Protein AF-A0A9E5G3D3-F1 (afdb_monomer_lite)

Sequence (77 aa):
MRTIAIKMLFGDTAKFYGILLGLSFATLLIAQQASIFVGLMSRTYALIEETPQADLWVTDPTMQFVDDTKPMQVTAL

Foldseek 3Di:
DVVVVVCVLCVPVVVNVVVVVVVVVVVVVVVVVVVVVVVVVCVVCVVVVVCVVDPDDDDDPPDDDPPP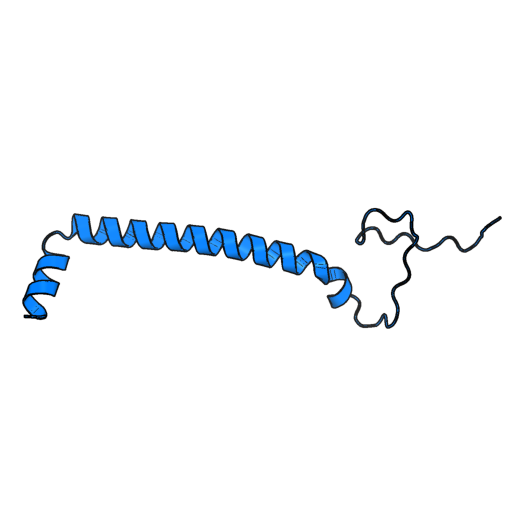PDDDDPDDD

pLDDT: mean 83.35, std 11.32, range [40.22, 97.69]

Structure (mmCIF, N/CA/C/O backbone):
data_AF-A0A9E5G3D3-F1
#
_entry.id   AF-A0A9E5G3D3-F1
#
loop_
_atom_site.group_PDB
_atom_site.id
_atom_site.type_symbol
_atom_site.label_atom_id
_atom_site.label_alt_id
_atom_site.label_comp_id
_atom_site.label_asym_id
_atom_site.label_entity_id
_atom_site.label_seq_id
_atom_site.pdbx_PDB_ins_code
_atom_site.Cartn_x
_atom_site.Cartn_y
_atom_site.Cartn_z
_atom_site.occupancy
_atom_site.B_iso_or_equiv
_atom_site.auth_seq_id
_atom_site.auth_comp_id
_atom_site.auth_asym_id
_atom_site.auth_atom_id
_atom_site.pdbx_PDB_model_num
ATOM 1 N N . MET A 1 1 ? -24.899 -11.948 30.528 1.00 65.56 1 MET A N 1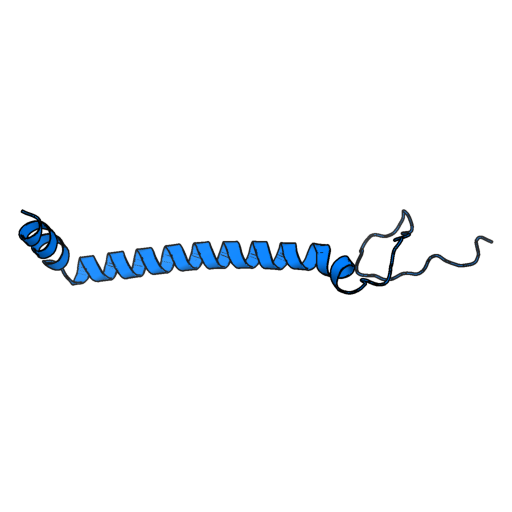
ATOM 2 C CA . MET A 1 1 ? -23.659 -11.131 30.565 1.00 65.56 1 MET A CA 1
ATOM 3 C C . MET A 1 1 ? -23.342 -10.447 29.230 1.00 65.56 1 MET A C 1
ATOM 5 O O . MET A 1 1 ? -23.260 -9.228 29.231 1.00 65.56 1 MET A O 1
ATOM 9 N N . ARG A 1 2 ? -23.246 -11.152 28.086 1.00 72.19 2 ARG A N 1
ATOM 10 C CA . ARG A 1 2 ? -22.914 -10.551 26.766 1.00 72.19 2 ARG A CA 1
ATOM 11 C C . ARG A 1 2 ? -23.831 -9.395 26.321 1.00 72.19 2 ARG A C 1
ATOM 13 O O . ARG A 1 2 ? -23.364 -8.395 25.797 1.00 72.19 2 ARG A O 1
ATOM 20 N N . THR A 1 3 ? -25.131 -9.506 26.577 1.00 78.00 3 THR A N 1
ATOM 21 C CA . THR A 1 3 ? -26.138 -8.478 26.260 1.00 78.00 3 THR A CA 1
ATOM 22 C C . THR A 1 3 ? -25.971 -7.182 27.054 1.00 78.00 3 THR A C 1
ATOM 24 O O . THR A 1 3 ? -26.302 -6.116 26.548 1.00 78.00 3 THR A O 1
ATOM 27 N N . ILE A 1 4 ? -25.428 -7.256 28.271 1.00 81.38 4 ILE A N 1
ATOM 28 C CA . ILE A 1 4 ? -25.194 -6.088 29.133 1.00 81.38 4 ILE A CA 1
ATOM 29 C C . ILE A 1 4 ? -23.965 -5.318 28.633 1.00 81.38 4 ILE A C 1
ATOM 31 O O . ILE A 1 4 ? -24.014 -4.099 28.528 1.00 81.38 4 ILE A O 1
ATOM 35 N N . ALA A 1 5 ? -22.908 -6.033 28.231 1.00 79.62 5 ALA A N 1
ATOM 36 C CA . ALA A 1 5 ? -21.709 -5.438 27.641 1.00 79.62 5 ALA A CA 1
ATOM 37 C C . ALA A 1 5 ? -22.011 -4.701 26.325 1.00 79.62 5 ALA A C 1
ATOM 39 O O . ALA A 1 5 ? -21.553 -3.581 26.127 1.00 79.62 5 ALA A O 1
ATOM 40 N N . ILE A 1 6 ? -22.846 -5.287 25.458 1.00 78.81 6 ILE A N 1
ATOM 41 C CA . ILE A 1 6 ? -23.294 -4.633 24.218 1.00 78.81 6 ILE A CA 1
ATOM 42 C C . ILE A 1 6 ? -24.108 -3.368 24.538 1.00 78.81 6 ILE A C 1
ATOM 44 O O . ILE A 1 6 ? -23.882 -2.325 23.933 1.00 78.81 6 ILE A O 1
ATOM 48 N N . LYS A 1 7 ? -25.002 -3.416 25.534 1.00 77.31 7 LYS A N 1
ATOM 49 C CA . LYS A 1 7 ? -25.755 -2.234 25.986 1.00 77.31 7 LYS A CA 1
ATOM 50 C C . LYS A 1 7 ? -24.868 -1.141 26.590 1.00 77.31 7 LYS A C 1
ATOM 52 O O . LYS A 1 7 ? -25.177 0.027 26.411 1.00 77.31 7 LYS A O 1
ATOM 57 N N . MET A 1 8 ? -23.785 -1.500 27.280 1.00 76.94 8 MET A N 1
ATOM 58 C CA . MET A 1 8 ? -22.791 -0.535 27.766 1.00 76.94 8 MET A CA 1
ATOM 59 C C . MET A 1 8 ? -21.973 0.076 26.625 1.00 76.94 8 MET A C 1
ATOM 61 O O . MET A 1 8 ? -21.677 1.264 26.669 1.00 76.94 8 MET A O 1
ATOM 65 N N . LEU A 1 9 ? -21.650 -0.705 25.590 1.00 76.56 9 LEU A N 1
ATOM 66 C CA . LEU A 1 9 ? -20.907 -0.229 24.422 1.00 76.56 9 LEU A CA 1
ATOM 67 C C . LEU A 1 9 ? -21.712 0.784 23.592 1.00 76.56 9 LEU A C 1
ATOM 69 O O . LEU A 1 9 ? -21.166 1.798 23.173 1.00 76.56 9 LEU A O 1
ATOM 73 N N . PHE A 1 10 ? -23.009 0.529 23.394 1.00 77.06 10 PHE A N 1
ATOM 74 C CA . PHE A 1 10 ? -23.932 1.431 22.688 1.00 77.06 10 PHE A CA 1
ATOM 75 C C . PHE A 1 10 ? -24.639 2.444 23.603 1.00 77.06 10 PHE A C 1
ATOM 77 O O . PHE A 1 10 ? -25.449 3.230 23.122 1.00 77.06 10 PHE A O 1
ATOM 84 N N . GLY A 1 11 ? -24.372 2.420 24.912 1.00 77.06 11 GLY A N 1
ATOM 85 C CA . GLY A 1 11 ? -25.018 3.307 25.885 1.00 77.06 11 GLY A CA 1
ATOM 86 C C . GLY A 1 11 ? -24.628 4.777 25.712 1.00 77.06 11 GLY A C 1
ATOM 87 O O . GLY A 1 11 ? -25.427 5.656 26.018 1.00 77.06 11 GLY A O 1
ATOM 88 N N . ASP A 1 12 ? -23.432 5.029 25.173 1.00 83.25 12 ASP A N 1
ATOM 89 C CA . ASP A 1 12 ? -22.970 6.343 24.720 1.00 83.25 12 ASP A CA 1
ATOM 90 C C . ASP A 1 12 ? -22.656 6.272 23.220 1.00 83.25 12 ASP A C 1
ATOM 92 O O . ASP A 1 12 ? -21.537 5.974 22.785 1.00 83.25 12 ASP A O 1
ATOM 96 N N . THR A 1 13 ? -23.691 6.493 22.414 1.00 80.31 13 THR A N 1
ATOM 97 C CA . THR A 1 13 ? -23.625 6.359 20.958 1.00 80.31 13 THR A CA 1
ATOM 98 C C . THR A 1 13 ? -22.657 7.362 20.330 1.00 80.31 13 THR A C 1
ATOM 100 O O . THR A 1 13 ? -22.013 7.041 19.333 1.00 80.31 13 THR A O 1
ATOM 103 N N . ALA A 1 14 ? -22.501 8.553 20.920 1.00 85.25 14 ALA A N 1
ATOM 104 C CA . ALA A 1 14 ? -21.573 9.569 20.430 1.00 85.25 14 ALA A CA 1
ATOM 105 C C . ALA A 1 14 ? -20.119 9.102 20.582 1.00 85.25 14 ALA A C 1
ATOM 107 O O . ALA A 1 14 ? -19.342 9.154 19.625 1.00 85.25 14 ALA A O 1
ATOM 108 N N . LYS A 1 15 ? -19.764 8.564 21.753 1.00 86.75 15 LYS A N 1
ATOM 109 C CA . LYS A 1 15 ? -18.435 7.993 21.996 1.00 86.75 15 LYS A CA 1
ATOM 110 C C . LYS A 1 15 ? -18.164 6.775 21.115 1.00 86.75 15 LYS A C 1
ATOM 112 O O . LYS A 1 15 ? -17.062 6.646 20.582 1.00 86.75 15 LYS A O 1
ATOM 117 N N . PHE A 1 16 ? -19.159 5.908 20.927 1.00 88.94 16 PHE A N 1
ATOM 118 C CA . PHE A 1 16 ? -19.037 4.736 20.060 1.00 88.94 16 PHE A CA 1
ATOM 119 C C . PHE A 1 16 ? -18.721 5.125 18.609 1.00 88.94 16 PHE A C 1
ATOM 121 O O . PHE A 1 16 ? -17.729 4.650 18.053 1.00 88.94 16 PHE A O 1
ATOM 128 N N . TYR A 1 17 ? -19.504 6.031 18.011 1.00 91.44 17 TYR A N 1
ATOM 129 C CA . TYR A 1 17 ? -19.256 6.488 16.641 1.00 91.44 17 TYR A CA 1
ATOM 130 C C . TYR A 1 17 ? -17.953 7.281 16.511 1.00 91.44 17 TYR A C 1
ATOM 132 O O . TYR A 1 17 ? -17.254 7.117 15.514 1.00 91.44 17 TYR A O 1
ATOM 140 N N . GLY A 1 18 ? -17.580 8.077 17.519 1.00 93.50 18 GLY A N 1
ATOM 141 C CA . GLY A 1 18 ? -16.305 8.795 17.534 1.00 93.50 18 GLY A CA 1
ATOM 142 C C . GLY A 1 18 ? -15.098 7.853 17.485 1.00 93.50 18 GLY A C 1
ATOM 143 O O . GLY A 1 18 ? -14.195 8.049 16.673 1.00 93.50 18 GLY A O 1
ATOM 144 N N . ILE A 1 19 ? -15.105 6.790 18.297 1.00 93.50 19 ILE A N 1
ATOM 145 C CA . ILE A 1 19 ? -14.042 5.772 18.288 1.00 93.50 19 ILE A CA 1
ATOM 146 C C . ILE A 1 19 ? -14.055 4.991 16.973 1.00 93.50 19 ILE A C 1
ATOM 148 O O . ILE A 1 19 ? -12.996 4.776 16.389 1.00 93.50 19 ILE A O 1
ATOM 152 N N . LEU A 1 20 ? -15.232 4.584 16.490 1.00 93.94 20 LEU A N 1
ATOM 153 C CA . LEU A 1 20 ? -15.349 3.813 15.254 1.00 93.94 20 LEU A CA 1
ATOM 154 C C . LEU A 1 20 ? -14.824 4.600 14.047 1.00 93.94 20 LEU A C 1
ATOM 156 O O . LEU A 1 20 ? -14.049 4.058 13.261 1.00 93.94 20 LEU A O 1
ATOM 160 N N . LEU A 1 21 ? -15.199 5.876 13.920 1.00 96.12 21 LEU A N 1
ATOM 161 C CA . LEU A 1 21 ? -14.702 6.749 12.858 1.00 96.12 21 LEU A CA 1
ATOM 162 C C . LEU A 1 21 ? -13.208 7.024 13.005 1.00 96.12 21 LEU A C 1
ATOM 164 O O . LEU A 1 21 ? -12.485 6.910 12.021 1.00 96.12 21 LEU A O 1
ATOM 168 N N . GLY A 1 22 ? -12.727 7.323 14.214 1.00 96.44 22 GLY A N 1
ATOM 169 C CA . GLY A 1 22 ? -11.304 7.567 14.458 1.00 96.44 22 GLY A CA 1
ATOM 170 C C . GLY A 1 22 ? -10.436 6.353 14.125 1.00 96.44 22 GLY A C 1
ATOM 171 O O . GLY A 1 22 ? -9.424 6.483 13.440 1.00 96.44 22 GLY A O 1
ATOM 172 N N . LEU A 1 23 ? -10.860 5.159 14.542 1.00 96.81 23 LEU A N 1
ATOM 173 C CA . LEU A 1 23 ? -10.157 3.910 14.254 1.00 96.81 23 LEU A CA 1
ATOM 174 C C . LEU A 1 23 ? -10.204 3.565 12.761 1.00 96.81 23 LEU A C 1
ATOM 176 O O . LEU A 1 23 ? -9.186 3.186 12.182 1.00 96.81 23 LEU A O 1
ATOM 180 N N . SER A 1 24 ? -11.360 3.734 12.118 1.00 97.19 24 SER A N 1
ATOM 181 C CA . SER A 1 24 ? -11.501 3.504 10.673 1.00 97.19 24 SER A CA 1
ATOM 182 C C . SER A 1 24 ? -10.642 4.480 9.866 1.00 97.19 24 SER A C 1
ATOM 184 O O . SER A 1 24 ? -9.990 4.091 8.904 1.00 97.19 24 SER A O 1
ATOM 186 N N . PHE A 1 25 ? -10.573 5.743 10.284 1.00 97.00 25 PHE A N 1
ATOM 187 C CA . PHE A 1 25 ? -9.744 6.746 9.626 1.00 97.00 25 PHE A CA 1
ATOM 188 C C . PHE A 1 25 ? -8.248 6.478 9.823 1.00 97.00 25 PHE A C 1
ATOM 190 O O . PHE A 1 25 ? -7.490 6.501 8.859 1.00 97.00 25 PHE A O 1
ATOM 197 N N . ALA A 1 26 ? -7.816 6.145 11.043 1.00 97.69 26 ALA A N 1
ATOM 198 C CA . ALA A 1 26 ? -6.425 5.788 11.316 1.00 97.69 26 ALA A CA 1
ATOM 199 C C . ALA A 1 26 ? -5.981 4.558 10.506 1.00 97.69 26 ALA A C 1
ATOM 201 O O . ALA A 1 26 ? -4.909 4.563 9.904 1.00 97.69 26 ALA A O 1
ATOM 202 N N . THR A 1 27 ? -6.822 3.521 10.448 1.00 97.69 27 THR A N 1
ATOM 203 C CA . THR A 1 27 ? -6.542 2.319 9.646 1.00 97.69 27 THR A CA 1
ATOM 204 C C . THR A 1 27 ? -6.515 2.620 8.148 1.00 97.69 27 THR A C 1
ATOM 206 O O . THR A 1 27 ? -5.625 2.121 7.461 1.00 97.69 27 THR A O 1
ATOM 209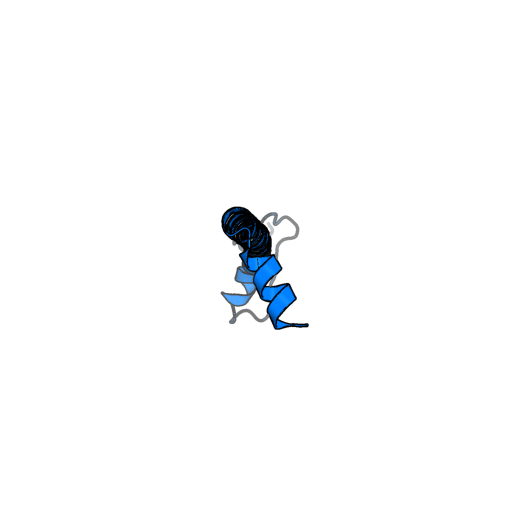 N N . LEU A 1 28 ? -7.398 3.491 7.647 1.00 97.06 28 LEU A N 1
ATOM 210 C CA . LEU A 1 28 ? -7.364 3.969 6.262 1.00 97.06 28 LEU A CA 1
ATOM 211 C C . LEU A 1 28 ? -6.055 4.697 5.945 1.00 97.06 28 LEU A C 1
ATOM 213 O O . LEU A 1 28 ? -5.438 4.398 4.927 1.00 97.06 28 LEU A O 1
ATOM 217 N N . LEU A 1 29 ? -5.596 5.603 6.813 1.00 97.12 29 LEU A N 1
ATOM 218 C CA . LEU A 1 29 ? -4.332 6.318 6.612 1.00 97.12 29 LEU A CA 1
ATOM 219 C C . LEU A 1 29 ? -3.131 5.364 6.580 1.00 97.12 29 LEU A C 1
ATOM 221 O O . LEU A 1 29 ? -2.250 5.508 5.734 1.00 97.12 29 LEU A O 1
ATOM 225 N N . ILE A 1 30 ? -3.105 4.359 7.460 1.00 96.75 30 ILE A N 1
ATOM 226 C CA . ILE A 1 30 ? -2.054 3.330 7.458 1.00 96.75 30 ILE A CA 1
ATOM 227 C C . ILE A 1 30 ? -2.089 2.530 6.150 1.00 96.75 30 ILE A C 1
ATOM 229 O O . ILE A 1 30 ? -1.049 2.332 5.520 1.00 96.75 30 ILE A O 1
ATOM 233 N N . ALA A 1 31 ? -3.277 2.104 5.712 1.00 96.88 31 ALA A N 1
ATOM 234 C CA . ALA A 1 31 ? -3.448 1.377 4.458 1.00 96.88 31 ALA A CA 1
ATOM 235 C C . ALA A 1 31 ? -3.036 2.224 3.243 1.00 96.88 31 ALA A C 1
ATOM 237 O O . ALA A 1 31 ? -2.380 1.716 2.336 1.00 96.88 31 ALA A O 1
ATOM 238 N N . GLN A 1 32 ? -3.352 3.522 3.245 1.00 96.50 32 GLN A N 1
ATOM 239 C CA . GLN A 1 32 ? -2.940 4.450 2.196 1.00 96.50 32 GLN A CA 1
ATOM 240 C C . GLN A 1 32 ? -1.413 4.557 2.119 1.00 96.50 32 GLN A C 1
ATOM 242 O O . GLN A 1 32 ? -0.848 4.423 1.034 1.00 96.50 32 GLN A O 1
ATOM 247 N N . GLN A 1 33 ? -0.731 4.733 3.254 1.00 96.00 33 GLN A N 1
ATOM 248 C CA . GLN A 1 33 ? 0.733 4.782 3.283 1.00 96.00 33 GLN A CA 1
ATOM 249 C C . GLN A 1 33 ? 1.362 3.471 2.795 1.00 96.00 33 GLN A C 1
ATOM 251 O O . GLN A 1 33 ? 2.319 3.501 2.021 1.00 96.00 33 GLN A O 1
ATOM 256 N N . ALA A 1 34 ? 0.798 2.324 3.181 1.00 96.56 34 ALA A N 1
ATOM 257 C CA . ALA A 1 34 ? 1.242 1.024 2.685 1.00 96.56 34 ALA A CA 1
ATOM 258 C C . ALA A 1 34 ? 1.039 0.889 1.165 1.00 96.56 34 ALA A C 1
ATOM 260 O O . ALA A 1 34 ? 1.937 0.429 0.464 1.00 96.56 34 ALA A O 1
ATOM 261 N N . SER A 1 35 ? -0.099 1.341 0.632 1.00 96.38 35 SER A N 1
ATOM 262 C CA . SER A 1 35 ? -0.372 1.311 -0.809 1.00 96.38 35 SER A CA 1
ATOM 263 C C . SER A 1 35 ? 0.591 2.189 -1.606 1.00 96.38 35 SER A C 1
ATOM 265 O O . SER A 1 35 ? 0.998 1.792 -2.695 1.00 96.38 35 SER A O 1
ATOM 267 N N . ILE A 1 36 ? 0.967 3.364 -1.090 1.00 95.94 36 ILE A N 1
ATOM 268 C CA . ILE A 1 36 ? 1.955 4.239 -1.739 1.00 95.94 36 ILE A CA 1
ATOM 269 C C . ILE A 1 36 ? 3.314 3.542 -1.795 1.00 95.94 36 ILE A C 1
ATOM 271 O O . ILE A 1 36 ? 3.960 3.549 -2.839 1.00 95.94 36 ILE A O 1
ATOM 275 N N . PHE A 1 37 ? 3.727 2.906 -0.697 1.00 95.00 37 PHE A N 1
ATOM 276 C CA . PHE A 1 37 ? 4.966 2.137 -0.659 1.00 95.00 37 PHE A CA 1
ATOM 277 C C . PHE A 1 37 ? 4.956 1.006 -1.691 1.00 95.00 37 PHE A C 1
ATOM 279 O O . PHE A 1 37 ? 5.872 0.911 -2.504 1.00 95.00 37 PHE A O 1
ATOM 286 N N . VAL A 1 38 ? 3.899 0.191 -1.711 1.00 95.19 38 VAL A N 1
ATOM 287 C CA . VAL A 1 38 ? 3.761 -0.90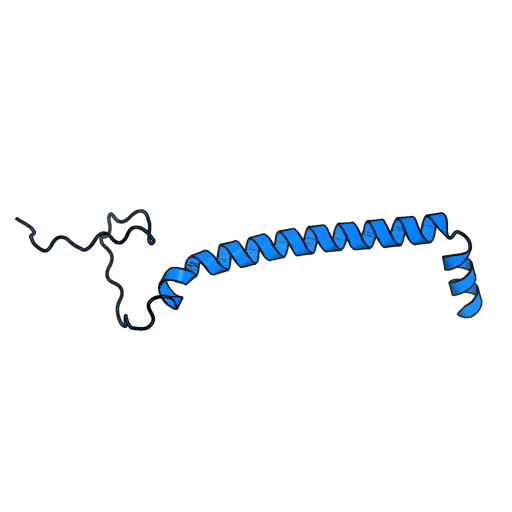5 -2.680 1.00 95.19 38 VAL A CA 1
ATOM 288 C C . VAL A 1 38 ? 3.763 -0.377 -4.117 1.00 95.19 38 VAL A C 1
ATOM 290 O O . VAL A 1 38 ? 4.441 -0.948 -4.961 1.00 95.19 38 VAL A O 1
ATOM 293 N N . GLY A 1 39 ? 3.078 0.735 -4.394 1.00 93.06 39 GLY A N 1
ATOM 294 C CA . GLY A 1 39 ? 3.068 1.355 -5.722 1.00 93.06 39 GLY A CA 1
ATOM 295 C C . GLY A 1 39 ? 4.418 1.948 -6.142 1.00 93.06 39 GLY A C 1
ATOM 296 O O . GLY A 1 39 ? 4.756 1.941 -7.322 1.00 93.06 39 GLY A O 1
ATOM 297 N N . LEU A 1 40 ? 5.222 2.448 -5.200 1.00 93.12 40 LEU A N 1
ATOM 298 C CA . LEU A 1 40 ? 6.590 2.875 -5.497 1.00 93.12 40 LEU A CA 1
ATOM 299 C C . LEU A 1 40 ? 7.477 1.663 -5.802 1.00 93.12 40 LEU A C 1
ATOM 301 O O . LEU A 1 40 ? 8.225 1.686 -6.773 1.00 93.12 40 LEU A O 1
ATOM 305 N N . MET A 1 41 ? 7.347 0.595 -5.013 1.00 92.50 41 MET A N 1
ATOM 306 C CA . MET A 1 41 ? 8.064 -0.660 -5.238 1.00 92.50 41 MET A CA 1
ATOM 307 C C . MET A 1 41 ? 7.661 -1.328 -6.554 1.00 92.50 41 MET A C 1
ATOM 309 O O . MET A 1 41 ? 8.514 -1.909 -7.208 1.00 92.50 41 MET A O 1
ATOM 313 N N . SER A 1 42 ? 6.402 -1.230 -6.988 1.00 89.81 42 SER A N 1
ATOM 314 C CA . SER A 1 42 ? 5.995 -1.782 -8.285 1.00 89.81 42 SER A CA 1
ATOM 315 C C . SER A 1 42 ? 6.647 -1.059 -9.459 1.00 89.81 42 SER A C 1
ATOM 317 O O . SER A 1 42 ? 6.992 -1.676 -10.459 1.00 89.81 42 SER A O 1
ATOM 319 N N . ARG A 1 43 ? 6.894 0.247 -9.324 1.00 86.12 43 ARG A N 1
ATOM 320 C CA . ARG A 1 43 ? 7.596 1.023 -10.353 1.00 86.12 43 ARG A CA 1
ATOM 321 C C . ARG A 1 43 ? 9.062 0.628 -10.509 1.00 86.12 43 ARG A C 1
ATOM 323 O O . ARG A 1 43 ? 9.587 0.788 -11.600 1.00 86.12 43 ARG A O 1
ATOM 330 N N . THR A 1 44 ? 9.722 0.100 -9.474 1.00 86.31 44 THR A N 1
ATOM 331 C CA . THR A 1 44 ? 11.156 -0.230 -9.569 1.00 86.31 44 THR A CA 1
ATOM 332 C C . THR A 1 44 ? 11.443 -1.444 -10.449 1.00 86.31 44 THR A C 1
ATOM 334 O O . THR A 1 44 ? 12.533 -1.528 -11.005 1.00 86.31 44 THR A O 1
ATOM 337 N N . TYR A 1 45 ? 10.489 -2.367 -10.598 1.00 85.56 45 TYR A N 1
ATOM 338 C CA . TYR A 1 45 ? 10.626 -3.529 -11.483 1.00 85.56 45 TYR A CA 1
ATOM 339 C C . TYR A 1 45 ? 9.786 -3.428 -12.761 1.00 85.56 45 TYR A C 1
ATOM 341 O O . TYR A 1 45 ? 9.852 -4.333 -13.591 1.00 85.56 45 TYR A O 1
ATOM 349 N N . ALA A 1 46 ? 9.048 -2.33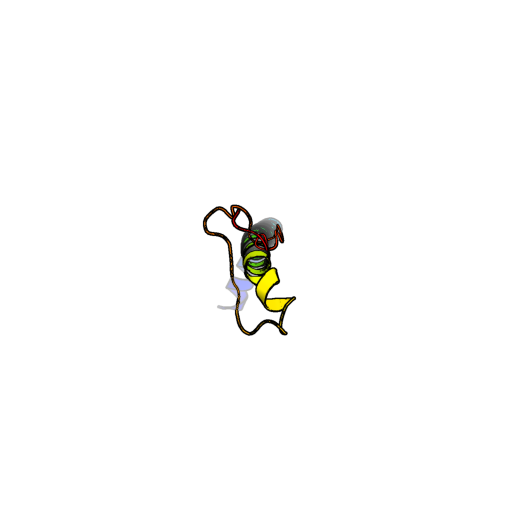0 -12.952 1.00 85.38 46 ALA A N 1
ATOM 350 C CA . ALA A 1 46 ? 8.195 -2.129 -14.121 1.00 85.38 46 ALA A CA 1
ATOM 351 C C . ALA A 1 46 ? 8.973 -2.267 -15.440 1.00 85.38 46 ALA A C 1
ATOM 353 O O . ALA A 1 46 ? 8.476 -2.877 -16.375 1.00 85.38 46 ALA A O 1
ATOM 354 N N . LEU A 1 47 ? 10.228 -1.802 -15.502 1.00 80.69 47 LEU A N 1
ATOM 355 C CA . LEU A 1 47 ? 11.063 -1.967 -16.699 1.00 80.69 47 LEU A CA 1
ATOM 356 C C . LEU A 1 47 ? 11.234 -3.442 -17.108 1.00 80.69 47 LEU A C 1
ATOM 358 O O . LEU A 1 47 ? 11.204 -3.769 -18.295 1.00 80.69 47 LEU A O 1
ATOM 362 N N . ILE A 1 48 ? 11.421 -4.321 -16.121 1.00 83.50 48 ILE A N 1
ATOM 363 C CA . ILE A 1 48 ? 11.613 -5.757 -16.344 1.00 83.50 48 ILE A CA 1
ATOM 364 C C . ILE A 1 48 ? 10.291 -6.390 -16.793 1.00 83.50 48 ILE A C 1
ATOM 366 O O . ILE A 1 48 ? 10.287 -7.219 -17.697 1.00 83.50 48 ILE A O 1
ATOM 370 N N . GLU A 1 49 ? 9.174 -5.989 -16.181 1.00 86.12 49 GLU A N 1
ATOM 371 C CA . GLU A 1 49 ? 7.837 -6.494 -16.517 1.00 86.12 49 GLU A CA 1
ATOM 372 C C . GLU A 1 49 ? 7.388 -6.079 -17.928 1.00 86.12 49 GLU A C 1
ATOM 374 O O . GLU A 1 49 ? 6.854 -6.901 -18.672 1.00 86.12 49 GLU A O 1
ATOM 379 N N . GLU A 1 50 ? 7.657 -4.835 -18.326 1.00 84.38 50 GLU A N 1
ATOM 380 C CA . GLU A 1 50 ? 7.243 -4.273 -19.619 1.00 84.38 50 GLU A CA 1
ATOM 381 C C . GLU A 1 50 ? 8.118 -4.737 -20.800 1.00 84.38 50 GLU A C 1
ATOM 383 O O . GLU A 1 50 ? 7.708 -4.617 -21.956 1.00 84.38 50 GLU A O 1
ATOM 388 N N . THR A 1 51 ? 9.302 -5.309 -20.542 1.00 84.50 51 THR A N 1
ATOM 389 C CA . THR A 1 51 ? 10.215 -5.816 -21.589 1.00 84.50 51 THR A CA 1
ATOM 390 C C . THR A 1 51 ? 10.465 -7.326 -21.445 1.00 84.50 51 THR A C 1
ATOM 392 O O . THR A 1 51 ? 11.595 -7.761 -21.202 1.00 84.50 51 THR A O 1
ATOM 395 N N . PRO A 1 52 ? 9.434 -8.176 -21.615 1.00 82.94 52 PRO A N 1
ATOM 396 C CA . PRO A 1 52 ? 9.557 -9.617 -21.400 1.00 82.94 52 PRO A CA 1
ATOM 397 C C . PRO A 1 52 ? 10.367 -10.342 -22.486 1.00 82.94 52 PRO A C 1
ATOM 399 O O . PRO A 1 52 ? 10.672 -11.519 -22.332 1.00 82.94 52 PRO A O 1
ATOM 402 N N . GLN A 1 53 ? 10.691 -9.681 -23.603 1.00 84.62 53 GLN A N 1
ATOM 403 C CA . GLN A 1 53 ? 11.425 -10.280 -24.726 1.00 84.62 53 GLN A CA 1
ATOM 404 C C . GLN A 1 53 ? 12.951 -10.235 -24.543 1.00 84.62 53 GLN A C 1
ATOM 406 O O . GLN A 1 53 ? 13.676 -10.786 -25.369 1.00 84.62 53 GLN A O 1
ATOM 411 N N . ALA A 1 54 ? 13.448 -9.541 -23.517 1.00 81.31 54 ALA A N 1
ATOM 412 C CA . ALA A 1 54 ? 14.874 -9.398 -23.262 1.00 81.31 54 ALA A CA 1
ATOM 413 C C . ALA A 1 54 ? 15.377 -10.497 -22.312 1.00 81.31 54 ALA A C 1
ATOM 415 O O . ALA A 1 54 ? 15.123 -10.452 -21.111 1.00 81.31 54 ALA A O 1
ATOM 416 N N . ASP A 1 55 ? 16.152 -11.446 -22.842 1.00 83.44 55 ASP A N 1
ATOM 417 C CA . ASP A 1 55 ? 16.801 -12.495 -22.038 1.00 83.44 55 ASP A CA 1
ATOM 418 C C . ASP A 1 55 ? 18.057 -11.993 -21.295 1.00 83.44 55 ASP A C 1
ATOM 420 O O . ASP A 1 55 ? 18.470 -12.571 -20.289 1.00 83.44 55 ASP A O 1
ATOM 424 N N . LEU A 1 56 ? 18.689 -10.921 -21.791 1.00 83.12 56 LEU A N 1
ATOM 425 C CA . LEU A 1 56 ? 19.915 -10.345 -21.236 1.00 83.12 56 LEU A CA 1
ATOM 426 C C . LEU A 1 56 ? 19.861 -8.816 -21.257 1.00 83.12 56 LEU A C 1
ATOM 428 O O . LEU A 1 56 ? 19.685 -8.205 -22.310 1.00 83.12 56 LEU A O 1
ATOM 432 N N . TRP A 1 57 ? 20.104 -8.210 -20.097 1.00 82.62 57 TRP A N 1
ATOM 433 C CA . TRP A 1 57 ? 20.213 -6.763 -19.939 1.00 82.62 57 TRP A CA 1
ATOM 434 C C . TRP A 1 57 ? 21.679 -6.355 -19.846 1.00 82.62 57 TRP A C 1
ATOM 436 O O . TRP A 1 57 ? 22.409 -6.826 -18.974 1.00 82.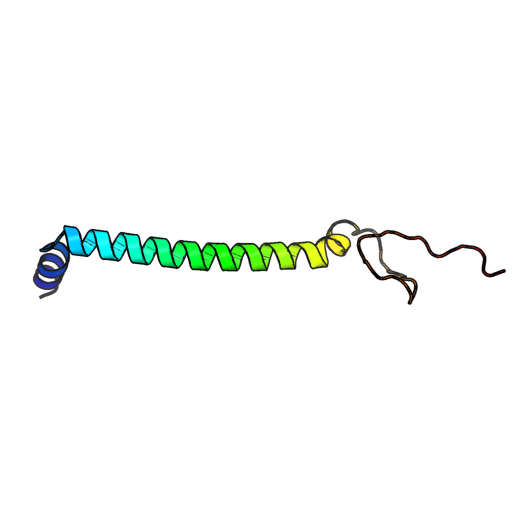62 57 TRP A O 1
ATOM 446 N N . VAL A 1 58 ? 22.105 -5.466 -20.742 1.00 81.50 58 VAL A N 1
ATOM 447 C CA . VAL A 1 58 ? 23.455 -4.896 -20.750 1.00 81.50 58 VAL A CA 1
ATOM 448 C C . VAL A 1 58 ? 23.338 -3.397 -20.508 1.00 81.50 58 VAL A C 1
ATOM 450 O O . VAL A 1 58 ? 22.631 -2.707 -21.236 1.00 81.50 58 VAL A O 1
ATOM 453 N N . THR A 1 59 ? 24.027 -2.901 -19.481 1.00 79.44 59 THR A N 1
ATOM 454 C CA . THR A 1 59 ? 24.061 -1.480 -19.114 1.00 79.44 59 THR A CA 1
ATOM 455 C C . THR A 1 59 ? 25.491 -0.956 -19.149 1.00 79.44 59 THR A C 1
ATOM 457 O O . THR A 1 59 ? 26.431 -1.677 -18.809 1.00 79.44 59 THR A O 1
ATOM 460 N N . ASP A 1 60 ? 25.657 0.311 -19.528 1.00 82.31 60 ASP A N 1
ATOM 461 C CA . ASP A 1 60 ? 26.927 1.024 -19.378 1.00 82.31 60 ASP A CA 1
ATOM 462 C C . ASP A 1 60 ? 27.195 1.282 -17.877 1.00 82.31 60 ASP A C 1
ATOM 464 O O . ASP A 1 60 ? 26.261 1.644 -17.154 1.00 82.31 60 ASP A O 1
ATOM 468 N N . PRO A 1 61 ? 28.436 1.121 -17.375 1.00 79.88 61 PRO A N 1
ATOM 469 C CA . PRO A 1 61 ? 28.775 1.403 -15.976 1.00 79.88 61 PRO A CA 1
ATOM 470 C C . PRO A 1 61 ? 28.563 2.868 -15.550 1.00 79.88 61 PRO A C 1
ATOM 472 O O . PRO A 1 61 ? 28.535 3.157 -14.356 1.00 79.88 61 PRO A O 1
ATOM 475 N N . THR A 1 62 ? 28.421 3.800 -16.493 1.00 80.94 62 THR A N 1
ATOM 476 C CA . THR A 1 62 ? 28.146 5.224 -16.239 1.00 80.94 62 THR A CA 1
ATOM 477 C C . THR A 1 62 ? 26.652 5.567 -16.199 1.00 80.94 62 THR A C 1
ATOM 479 O O . THR A 1 62 ? 26.295 6.721 -15.952 1.00 80.94 62 THR A O 1
ATOM 482 N N . MET A 1 63 ? 25.768 4.589 -16.423 1.00 77.06 63 MET A N 1
ATOM 483 C CA . MET A 1 63 ? 24.319 4.786 -16.449 1.00 77.06 63 MET A CA 1
ATOM 484 C C . MET A 1 63 ? 23.775 5.131 -15.056 1.00 77.06 63 MET A C 1
ATOM 486 O O . MET A 1 63 ? 23.952 4.381 -14.100 1.00 77.06 63 MET A O 1
ATOM 490 N N . GLN A 1 64 ? 23.111 6.286 -14.943 1.00 77.62 64 GLN A N 1
ATOM 491 C CA . GLN A 1 64 ? 22.572 6.790 -13.670 1.00 77.62 64 GLN A CA 1
ATOM 492 C C . GLN A 1 64 ? 21.092 6.455 -13.455 1.00 77.62 64 GLN A C 1
ATOM 494 O O . GLN A 1 64 ? 20.663 6.310 -12.311 1.00 77.62 64 GLN A O 1
ATOM 499 N N . PHE A 1 65 ? 20.315 6.327 -14.533 1.00 76.25 65 PHE A N 1
ATOM 500 C CA . PHE A 1 65 ? 18.878 6.072 -14.475 1.00 76.25 65 PHE A CA 1
ATOM 501 C C . PHE A 1 65 ? 18.531 4.893 -15.365 1.00 76.25 65 PHE A C 1
ATOM 503 O O . PHE A 1 65 ? 18.830 4.912 -16.550 1.00 76.25 65 PHE A O 1
ATOM 510 N N . VAL A 1 66 ? 17.885 3.885 -14.786 1.00 73.38 66 VAL A N 1
ATOM 511 C CA . VAL A 1 66 ? 17.502 2.651 -15.485 1.00 73.38 66 VAL A CA 1
ATOM 512 C C . VAL A 1 66 ? 16.395 2.909 -16.525 1.00 73.38 66 VAL A C 1
ATOM 514 O O . VAL A 1 66 ? 16.356 2.240 -17.552 1.00 73.38 66 VAL A O 1
ATOM 517 N N . ASP A 1 67 ? 15.576 3.944 -16.309 1.00 71.31 67 ASP A N 1
ATOM 518 C CA . ASP A 1 67 ? 14.524 4.387 -17.239 1.00 71.31 67 ASP A CA 1
ATOM 519 C C . ASP A 1 67 ? 15.062 5.157 -18.461 1.00 71.31 67 ASP A C 1
ATOM 521 O O . ASP A 1 67 ? 14.356 5.310 -19.458 1.00 71.31 67 ASP A O 1
ATOM 525 N N . ASP A 1 68 ? 16.298 5.665 -18.406 1.00 70.88 68 ASP A N 1
ATOM 526 C CA . ASP A 1 68 ? 16.899 6.410 -19.515 1.00 70.88 68 ASP A CA 1
ATOM 527 C C . ASP A 1 68 ? 17.595 5.435 -20.464 1.00 70.88 68 ASP A C 1
ATOM 529 O O . ASP A 1 68 ? 18.756 5.074 -20.274 1.00 70.88 68 ASP A O 1
ATOM 533 N N . THR A 1 69 ? 16.873 4.955 -21.477 1.00 65.62 69 THR A N 1
ATOM 534 C CA . THR A 1 69 ? 17.395 3.963 -22.424 1.00 65.62 69 THR A CA 1
ATOM 535 C C . THR A 1 69 ? 18.451 4.586 -23.339 1.00 65.62 69 THR A C 1
ATOM 537 O O . THR A 1 69 ? 18.195 4.932 -24.493 1.00 65.62 69 THR A O 1
ATOM 540 N N . LYS A 1 70 ? 19.676 4.716 -22.831 1.00 67.81 70 LYS A N 1
ATOM 541 C CA . LYS A 1 70 ? 20.834 5.144 -23.605 1.00 67.81 70 LYS A CA 1
ATOM 542 C C . LYS A 1 70 ? 21.535 3.907 -24.171 1.00 67.81 70 LYS A C 1
ATOM 544 O O . LYS A 1 70 ? 22.196 3.193 -23.418 1.00 67.81 70 LYS A O 1
ATOM 549 N N . PRO A 1 71 ? 21.409 3.623 -25.480 1.00 67.50 71 PRO A N 1
ATOM 550 C CA . PRO A 1 71 ? 22.087 2.480 -26.069 1.00 67.50 71 PRO A CA 1
ATOM 551 C C . PRO A 1 71 ? 23.600 2.653 -25.936 1.00 67.50 71 PRO A C 1
ATOM 553 O O . PRO A 1 71 ? 24.127 3.761 -26.091 1.00 67.50 71 PRO A O 1
ATOM 556 N N . MET A 1 72 ? 24.300 1.547 -25.675 1.00 68.94 72 MET A N 1
ATOM 557 C CA . MET A 1 72 ? 25.758 1.527 -25.729 1.00 68.94 72 MET A CA 1
ATOM 558 C C . MET A 1 72 ? 26.226 2.065 -27.083 1.00 68.94 72 MET A C 1
ATOM 560 O O . MET A 1 72 ? 25.715 1.669 -28.134 1.00 68.94 72 MET A O 1
ATOM 564 N N . GLN A 1 73 ? 27.187 2.988 -27.065 1.00 69.62 73 GLN A N 1
ATOM 565 C CA . GLN A 1 73 ? 27.733 3.536 -28.300 1.00 69.62 73 GLN A CA 1
ATOM 566 C C . GLN A 1 73 ? 28.422 2.424 -29.096 1.00 69.62 73 GLN A C 1
ATOM 568 O O . GLN A 1 73 ? 29.233 1.670 -28.565 1.00 69.62 73 GLN A O 1
ATOM 573 N N . VAL A 1 74 ? 28.107 2.338 -30.389 1.00 67.94 74 VAL A N 1
ATOM 574 C CA . VAL A 1 74 ? 28.609 1.285 -31.293 1.00 67.94 74 VAL A CA 1
ATOM 575 C C . VAL A 1 74 ? 30.088 1.502 -31.671 1.00 67.94 74 VAL A C 1
ATOM 577 O O . VAL A 1 74 ? 30.704 0.643 -32.293 1.00 67.94 74 VAL A O 1
ATOM 580 N N . THR A 1 75 ? 30.699 2.612 -31.247 1.00 60.66 75 THR A N 1
ATOM 581 C CA . THR A 1 75 ? 32.050 2.997 -31.660 1.00 60.66 75 THR A CA 1
ATOM 582 C C . THR A 1 75 ? 32.858 3.484 -30.461 1.00 60.66 75 THR A C 1
ATOM 584 O O . THR A 1 75 ? 32.700 4.621 -30.027 1.00 60.66 75 THR A O 1
ATOM 587 N N . ALA A 1 76 ? 33.745 2.632 -29.946 1.00 54.62 76 ALA A N 1
ATOM 588 C CA . ALA A 1 76 ? 34.917 3.086 -29.207 1.00 54.62 76 ALA A CA 1
ATOM 589 C C . ALA A 1 76 ? 35.991 3.460 -30.241 1.00 54.62 76 ALA A C 1
ATOM 591 O O . ALA A 1 76 ? 36.685 2.581 -30.755 1.00 54.62 76 ALA A O 1
ATOM 592 N N . LEU A 1 77 ? 36.071 4.742 -30.597 1.00 40.22 77 LEU A N 1
ATOM 593 C CA . LEU A 1 77 ? 37.225 5.343 -31.271 1.00 40.22 77 LEU A CA 1
ATOM 594 C C . LEU A 1 77 ? 37.687 6.549 -30.461 1.00 40.22 77 LEU A C 1
ATOM 596 O O . LEU A 1 77 ? 36.809 7.362 -30.095 1.00 40.22 77 LEU A O 1
#

Secondary structure (DSSP, 8-state):
-HHHHHHHHSSSHHHHHHHHHHHHHHHHHHHHHHHHHHHHHHHHHHHHHH-TT-S-----TT---TTS--PPPS---

Radius of gyration: 26.82 Å; chains: 1; bounding box: 63×22×62 Å